Protein AF-A0AAD2YNG0-F1 (afdb_monomer_lite)

Structure (mmCIF, N/CA/C/O backbone):
data_AF-A0AAD2YNG0-F1
#
_entry.id   AF-A0AAD2YNG0-F1
#
loop_
_atom_site.group_PDB
_atom_site.id
_atom_site.type_symbol
_atom_site.label_atom_id
_atom_site.label_alt_id
_atom_site.label_comp_id
_atom_site.label_asym_id
_atom_site.label_entity_id
_atom_site.label_seq_id
_atom_site.pdbx_PDB_ins_code
_atom_site.Cartn_x
_atom_site.Cartn_y
_atom_site.Cartn_z
_atom_site.occupancy
_atom_site.B_iso_or_equiv
_atom_site.auth_seq_id
_atom_site.auth_comp_id
_atom_site.auth_asym_id
_atom_site.auth_atom_id
_atom_site.pdbx_PDB_model_num
ATOM 1 N N . MET A 1 1 ? -20.644 -2.347 -16.960 1.00 48.12 1 MET A N 1
ATOM 2 C CA . MET A 1 1 ? -20.839 -1.814 -15.594 1.00 48.12 1 MET A CA 1
ATOM 3 C C . MET A 1 1 ? -19.471 -1.692 -14.957 1.00 48.12 1 MET A C 1
ATOM 5 O O . MET A 1 1 ? -18.774 -2.698 -14.906 1.00 48.12 1 MET A O 1
ATOM 9 N N . ALA A 1 2 ? -19.052 -0.497 -14.543 1.00 50.34 2 ALA A N 1
ATOM 10 C CA . ALA A 1 2 ? -17.827 -0.360 -13.764 1.00 50.34 2 ALA A CA 1
ATOM 11 C C . ALA A 1 2 ? -18.068 -1.046 -12.413 1.00 50.34 2 ALA A C 1
ATOM 13 O O . ALA A 1 2 ? -18.847 -0.551 -11.601 1.00 50.34 2 ALA A O 1
ATOM 14 N N . ARG A 1 3 ? -17.488 -2.234 -12.202 1.00 69.38 3 ARG A N 1
ATOM 15 C CA . ARG A 1 3 ? -17.434 -2.824 -10.863 1.00 69.38 3 ARG A CA 1
ATOM 16 C C . ARG A 1 3 ? -16.579 -1.873 -10.041 1.00 69.38 3 ARG A C 1
ATOM 18 O O . ARG A 1 3 ? -15.410 -1.691 -10.360 1.00 69.38 3 ARG A O 1
ATOM 25 N N . GLN A 1 4 ? -17.175 -1.213 -9.054 1.00 79.12 4 GLN A N 1
ATOM 26 C CA . GLN A 1 4 ? -16.416 -0.423 -8.097 1.00 79.12 4 GLN A CA 1
ATOM 27 C C . GLN A 1 4 ? -15.426 -1.374 -7.418 1.00 79.12 4 GLN A C 1
ATOM 29 O O . GLN A 1 4 ? -15.822 -2.267 -6.669 1.00 79.12 4 GLN A O 1
ATOM 34 N N . LEU A 1 5 ? -14.148 -1.235 -7.758 1.00 79.06 5 LEU A N 1
ATOM 35 C CA . LEU A 1 5 ? -13.080 -1.976 -7.111 1.00 79.06 5 LEU A CA 1
ATOM 36 C C . LEU A 1 5 ? -12.782 -1.269 -5.794 1.00 79.06 5 LEU A C 1
ATOM 38 O O . LEU A 1 5 ? -12.526 -0.067 -5.768 1.00 79.06 5 LEU A O 1
ATOM 42 N N . SER A 1 6 ? -12.857 -2.016 -4.702 1.00 85.06 6 SER A N 1
ATOM 43 C CA . SER A 1 6 ? -12.460 -1.559 -3.376 1.00 85.06 6 SER A CA 1
ATOM 44 C C . SER A 1 6 ? -11.254 -2.359 -2.909 1.00 85.06 6 SER A C 1
ATOM 46 O O . SER A 1 6 ? -11.020 -3.484 -3.361 1.00 85.06 6 SER A O 1
ATOM 48 N N . VAL A 1 7 ? -10.473 -1.773 -2.006 1.00 85.12 7 VAL A N 1
ATOM 49 C CA . VAL A 1 7 ? -9.391 -2.492 -1.336 1.00 85.12 7 VAL A CA 1
ATOM 50 C C . VAL A 1 7 ? -10.015 -3.499 -0.373 1.00 85.12 7 VAL A C 1
ATOM 52 O O . VAL A 1 7 ? -10.774 -3.125 0.516 1.00 85.12 7 VAL A O 1
ATOM 55 N N . ALA A 1 8 ? -9.707 -4.777 -0.575 1.00 88.12 8 ALA A N 1
ATOM 56 C CA . ALA A 1 8 ? -10.174 -5.878 0.258 1.00 88.12 8 ALA A CA 1
ATOM 57 C C . ALA A 1 8 ? -9.149 -6.272 1.328 1.00 88.12 8 ALA A C 1
ATOM 59 O O . ALA A 1 8 ? -9.534 -6.719 2.404 1.00 88.12 8 ALA A O 1
ATOM 60 N N . ASN A 1 9 ? -7.849 -6.146 1.032 1.00 88.06 9 ASN A N 1
ATOM 61 C CA . ASN A 1 9 ? -6.788 -6.439 1.994 1.00 88.06 9 ASN A CA 1
ATOM 62 C C . ASN A 1 9 ? -5.473 -5.725 1.641 1.00 88.06 9 ASN A C 1
ATOM 64 O O . ASN A 1 9 ? -5.205 -5.467 0.466 1.00 88.06 9 ASN A O 1
ATOM 68 N N . ILE A 1 10 ? -4.634 -5.478 2.648 1.00 86.12 10 ILE A N 1
ATOM 69 C CA . ILE A 1 10 ? -3.258 -4.996 2.497 1.00 86.12 10 ILE A CA 1
ATOM 70 C C . ILE A 1 10 ? -2.334 -5.970 3.229 1.00 86.12 10 ILE A C 1
ATOM 72 O O . ILE A 1 10 ? -2.405 -6.131 4.444 1.00 86.12 10 ILE A O 1
ATOM 76 N N . GLU A 1 11 ? -1.473 -6.642 2.472 1.00 85.94 11 GLU A N 1
ATOM 77 C CA . GLU A 1 11 ? -0.545 -7.646 2.981 1.00 85.94 11 GLU A CA 1
ATOM 78 C C . GLU A 1 11 ? 0.865 -7.052 3.064 1.00 85.94 11 GLU A C 1
ATOM 80 O O . GLU A 1 11 ? 1.461 -6.677 2.048 1.00 85.94 11 GLU A O 1
ATOM 85 N N . TYR A 1 12 ? 1.419 -7.015 4.275 1.00 78.25 12 TYR A N 1
ATOM 86 C CA . TYR A 1 12 ? 2.797 -6.606 4.527 1.00 78.25 12 TYR A CA 1
ATOM 87 C C . TYR A 1 12 ? 3.680 -7.847 4.663 1.00 78.25 12 TYR A C 1
ATOM 89 O O . TYR A 1 12 ? 3.611 -8.569 5.658 1.00 78.25 12 TYR A O 1
ATOM 97 N N . ALA A 1 13 ? 4.523 -8.108 3.665 1.00 72.62 13 ALA A N 1
ATOM 98 C CA . ALA A 1 13 ? 5.570 -9.116 3.785 1.00 72.62 13 ALA A CA 1
ATOM 99 C C . ALA A 1 13 ? 6.813 -8.472 4.418 1.00 72.62 13 ALA A C 1
ATOM 101 O O . ALA A 1 13 ? 7.358 -7.516 3.876 1.00 72.62 13 ALA A O 1
ATOM 102 N N . GLY A 1 14 ? 7.260 -8.983 5.567 1.00 68.19 14 GLY A N 1
ATOM 103 C CA . GLY A 1 14 ? 8.517 -8.577 6.202 1.00 68.19 14 GLY A CA 1
ATOM 104 C C . GLY A 1 14 ? 9.695 -9.479 5.813 1.00 68.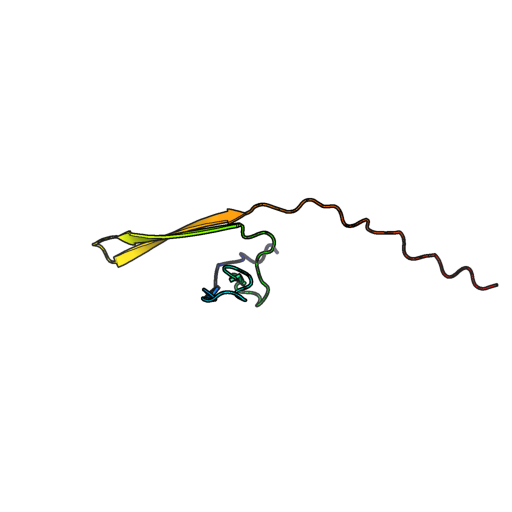19 14 GLY A C 1
ATOM 105 O O . GLY A 1 14 ? 9.510 -10.610 5.367 1.00 68.19 14 GLY A O 1
ATOM 106 N N . GLY A 1 15 ? 10.921 -8.992 6.026 1.00 67.38 15 GLY A N 1
ATOM 107 C CA . GLY A 1 15 ? 12.160 -9.764 5.855 1.00 67.38 15 GLY A CA 1
ATOM 108 C C . GLY A 1 15 ? 12.909 -9.507 4.542 1.00 67.38 15 GLY A C 1
ATOM 109 O O . GLY A 1 15 ? 12.399 -8.880 3.620 1.00 67.38 15 GLY A O 1
ATOM 110 N N . LYS A 1 16 ? 14.153 -10.004 4.453 1.00 67.06 16 LYS A N 1
ATOM 111 C CA . LYS A 1 16 ? 15.076 -9.736 3.326 1.00 67.06 16 LYS A CA 1
ATOM 112 C C . LYS A 1 16 ? 14.558 -10.191 1.955 1.00 67.06 16 LYS A C 1
ATOM 114 O O . LYS A 1 16 ? 15.001 -9.661 0.946 1.00 67.06 16 LYS A O 1
ATOM 119 N N . SER A 1 17 ? 13.637 -11.153 1.927 1.00 68.31 17 SER A N 1
ATOM 120 C CA . SER A 1 17 ? 13.049 -11.700 0.694 1.00 68.31 17 SER A CA 1
ATOM 121 C C . SER A 1 17 ? 11.630 -11.192 0.427 1.00 68.31 17 SER A C 1
ATOM 123 O O . SER A 1 17 ? 10.939 -11.724 -0.445 1.00 68.31 17 SER A O 1
ATOM 125 N N . ALA A 1 18 ? 11.155 -10.209 1.196 1.00 68.81 18 ALA A N 1
ATOM 126 C CA . ALA A 1 18 ? 9.833 -9.645 1.000 1.00 68.81 18 ALA A CA 1
ATOM 127 C C . ALA A 1 18 ? 9.728 -8.959 -0.367 1.00 68.81 18 ALA A C 1
ATOM 129 O O . ALA A 1 18 ? 10.567 -8.143 -0.736 1.00 68.81 18 ALA A O 1
ATOM 130 N N . LYS A 1 19 ? 8.654 -9.257 -1.104 1.00 68.62 19 LYS A N 1
ATOM 131 C CA . LYS A 1 19 ? 8.360 -8.657 -2.417 1.00 68.62 19 LYS A CA 1
ATOM 132 C C . LYS A 1 19 ? 7.592 -7.326 -2.317 1.00 68.62 19 LYS A C 1
ATOM 134 O O . LYS A 1 19 ? 6.895 -6.962 -3.256 1.00 68.62 19 LYS A O 1
ATOM 139 N N . GLY A 1 20 ? 7.701 -6.627 -1.185 1.00 73.00 20 GLY A N 1
ATOM 140 C CA . GLY A 1 20 ? 6.957 -5.397 -0.901 1.00 73.00 20 GLY A CA 1
ATOM 141 C C . GLY A 1 20 ? 5.512 -5.628 -0.441 1.00 73.00 20 GLY A C 1
ATOM 142 O O . GLY A 1 20 ? 5.087 -6.762 -0.197 1.00 73.00 20 GLY A O 1
ATOM 143 N N . THR A 1 21 ? 4.773 -4.529 -0.293 1.00 80.88 21 THR A N 1
ATOM 144 C CA . THR A 1 21 ? 3.364 -4.519 0.123 1.00 80.88 21 THR A CA 1
ATOM 145 C C . THR A 1 21 ? 2.460 -4.935 -1.032 1.00 80.88 21 THR A C 1
ATOM 147 O O . THR A 1 21 ? 2.593 -4.424 -2.143 1.00 80.88 21 THR A O 1
ATOM 150 N N . LYS A 1 22 ? 1.501 -5.829 -0.774 1.00 85.44 22 LYS A N 1
ATOM 151 C CA . LYS A 1 22 ? 0.484 -6.218 -1.760 1.00 85.44 22 LYS A CA 1
ATOM 152 C C . LYS A 1 22 ? -0.875 -5.670 -1.363 1.00 85.44 22 LYS A C 1
ATOM 154 O O . LYS A 1 22 ? -1.294 -5.832 -0.222 1.00 85.44 22 LYS A O 1
ATOM 159 N N . VAL A 1 23 ? -1.592 -5.087 -2.318 1.00 86.69 23 VAL A N 1
ATOM 160 C CA . VAL A 1 23 ? -2.957 -4.590 -2.105 1.00 86.69 23 VAL A CA 1
ATOM 161 C C . VAL A 1 23 ? -3.919 -5.444 -2.918 1.00 86.69 23 VAL A C 1
ATOM 163 O O . VAL A 1 23 ? -3.842 -5.454 -4.146 1.00 86.69 23 VAL A O 1
ATOM 166 N N . LYS A 1 24 ? -4.798 -6.177 -2.235 1.00 89.94 24 LYS A N 1
ATOM 167 C CA . LYS A 1 24 ? -5.810 -7.043 -2.843 1.00 89.94 24 LYS A CA 1
ATOM 168 C C . LYS A 1 24 ? -7.093 -6.260 -3.085 1.00 89.94 24 LYS A C 1
ATOM 170 O O . LYS A 1 24 ? -7.559 -5.545 -2.197 1.00 89.94 24 LYS A O 1
ATOM 175 N N . LEU A 1 25 ? -7.680 -6.429 -4.261 1.00 89.75 25 LEU A N 1
ATOM 176 C CA . LEU A 1 25 ? -8.939 -5.807 -4.654 1.00 89.75 25 LEU A CA 1
ATOM 177 C C . LEU A 1 25 ? -10.131 -6.738 -4.402 1.00 89.75 25 LEU A C 1
ATOM 179 O O . LEU A 1 25 ? -9.980 -7.950 -4.234 1.00 89.75 25 LEU A O 1
ATOM 183 N N . SER A 1 26 ? -11.333 -6.164 -4.377 1.00 90.94 26 SER A N 1
ATOM 184 C CA . SER A 1 26 ? -12.593 -6.874 -4.117 1.00 90.94 26 SER A CA 1
ATOM 185 C C . SER A 1 26 ? -12.934 -7.970 -5.131 1.00 90.94 26 SER A C 1
ATOM 187 O O . SER A 1 26 ? -13.711 -8.868 -4.818 1.00 90.94 26 SER A O 1
ATOM 189 N N . ASP A 1 27 ? -12.333 -7.945 -6.319 1.00 88.44 27 ASP A N 1
ATOM 190 C CA . ASP A 1 27 ? -12.464 -8.994 -7.335 1.00 88.44 27 ASP A CA 1
ATOM 191 C C . ASP A 1 27 ? -11.428 -10.127 -7.195 1.00 88.44 27 ASP A C 1
ATOM 193 O O . ASP A 1 27 ? -11.441 -11.079 -7.973 1.00 88.44 27 ASP A O 1
ATOM 197 N N . GLY A 1 28 ? -10.544 -10.042 -6.196 1.00 88.94 28 GLY A N 1
ATOM 198 C CA . GLY A 1 28 ? -9.494 -11.018 -5.920 1.00 88.94 28 GLY A CA 1
ATOM 199 C C . GLY A 1 28 ? -8.160 -10.743 -6.614 1.00 88.94 28 GLY A C 1
AT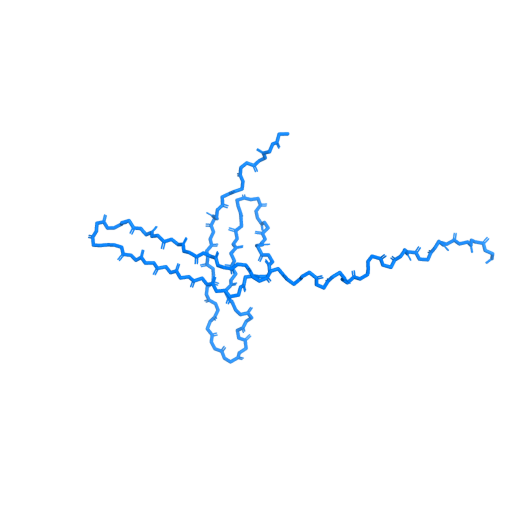OM 200 O O . GLY A 1 28 ? -7.185 -11.428 -6.296 1.00 88.94 28 GLY A O 1
ATOM 201 N N . SER A 1 29 ? -8.092 -9.752 -7.507 1.00 89.44 29 SER A N 1
ATOM 202 C CA . SER A 1 29 ? -6.845 -9.312 -8.139 1.00 89.44 29 SER A CA 1
ATOM 203 C C . SER A 1 29 ? -5.970 -8.486 -7.181 1.00 89.44 29 SER A C 1
ATOM 205 O O . SER A 1 29 ? -6.369 -8.174 -6.056 1.00 89.44 29 SER A O 1
ATOM 207 N N . TYR A 1 30 ? -4.753 -8.146 -7.613 1.00 86.81 30 TYR A N 1
ATOM 208 C CA . TYR A 1 30 ? -3.812 -7.320 -6.852 1.00 86.81 30 TYR A CA 1
ATOM 209 C C . TYR A 1 30 ? -3.430 -6.062 -7.638 1.00 86.81 30 TYR A C 1
ATOM 211 O O . TYR A 1 30 ? -3.232 -6.136 -8.852 1.00 86.81 30 TYR A O 1
ATOM 219 N N . LEU A 1 31 ? -3.267 -4.927 -6.948 1.00 84.56 31 LEU A N 1
ATOM 220 C CA . LEU A 1 31 ? -2.693 -3.725 -7.558 1.00 84.56 31 LEU A CA 1
ATOM 221 C C . LEU A 1 31 ? -1.233 -3.980 -7.948 1.00 84.56 31 LEU A C 1
ATOM 223 O O . LEU A 1 31 ? -0.419 -4.408 -7.127 1.00 84.56 31 LEU A O 1
ATOM 227 N N . ALA A 1 32 ? -0.910 -3.687 -9.204 1.00 81.75 32 ALA A N 1
ATOM 228 C CA . ALA A 1 32 ? 0.455 -3.684 -9.710 1.00 81.75 32 ALA A CA 1
ATOM 229 C C . ALA A 1 32 ? 1.131 -2.327 -9.445 1.00 81.75 32 ALA A C 1
ATOM 231 O O . ALA A 1 32 ? 0.459 -1.303 -9.327 1.00 81.75 32 ALA A O 1
ATOM 232 N N . GLY A 1 33 ? 2.464 -2.320 -9.358 1.00 76.38 33 GLY A N 1
ATOM 233 C CA . GLY A 1 33 ? 3.242 -1.083 -9.216 1.00 76.38 33 GLY A CA 1
ATOM 234 C C . GLY A 1 33 ? 3.070 -0.369 -7.872 1.00 76.38 33 GLY A C 1
ATOM 235 O O . GLY A 1 33 ? 3.316 0.828 -7.778 1.00 76.38 33 GLY A O 1
ATOM 236 N N . VAL A 1 34 ? 2.628 -1.059 -6.817 1.00 78.94 34 VAL A N 1
ATOM 237 C CA . VAL A 1 34 ? 2.571 -0.465 -5.473 1.00 78.94 34 VAL A CA 1
ATOM 238 C C . VAL A 1 34 ? 3.996 -0.212 -4.992 1.00 78.94 34 VAL A C 1
ATOM 240 O O . VAL A 1 34 ? 4.751 -1.151 -4.751 1.00 78.94 34 VAL A O 1
ATOM 243 N N . SER A 1 35 ? 4.366 1.058 -4.853 1.00 77.00 35 SER A N 1
ATOM 244 C CA . SER A 1 35 ? 5.695 1.456 -4.378 1.00 77.00 35 SER A CA 1
ATOM 245 C C . SER A 1 35 ? 5.692 1.836 -2.907 1.00 77.00 35 SER A C 1
ATOM 247 O O . SER A 1 35 ? 6.700 1.680 -2.221 1.00 77.00 35 SER A O 1
ATOM 249 N N . PHE A 1 36 ? 4.555 2.319 -2.411 1.00 78.06 36 PHE A N 1
ATOM 250 C CA . PHE A 1 36 ? 4.434 2.804 -1.049 1.00 78.06 36 PHE A CA 1
ATOM 251 C C . PHE A 1 36 ? 2.986 2.710 -0.567 1.00 78.06 36 PHE A C 1
ATOM 253 O O . PHE A 1 36 ? 2.053 3.072 -1.287 1.00 78.06 36 PHE A O 1
ATOM 260 N N . VAL A 1 37 ? 2.813 2.235 0.665 1.00 80.44 37 VAL A N 1
ATOM 261 C CA . VAL A 1 37 ? 1.532 2.231 1.375 1.00 80.44 37 VAL A CA 1
ATOM 262 C C . VAL A 1 37 ? 1.772 2.796 2.762 1.00 80.44 37 VAL A C 1
ATOM 264 O O . VAL A 1 37 ? 2.566 2.246 3.524 1.00 80.44 37 VAL A O 1
ATOM 267 N N . GLU A 1 38 ? 1.067 3.869 3.082 1.00 82.25 38 GLU A N 1
ATOM 268 C CA . GLU A 1 38 ? 1.046 4.484 4.402 1.00 82.25 38 GLU A CA 1
ATOM 269 C C . GLU A 1 38 ? -0.341 4.314 5.002 1.00 82.25 38 GLU A C 1
ATOM 271 O O . GLU A 1 38 ? -1.357 4.467 4.322 1.00 82.25 38 GLU A O 1
ATOM 276 N N . THR A 1 39 ? -0.377 3.939 6.274 1.00 77.62 39 THR A N 1
ATOM 277 C CA . THR A 1 39 ? -1.617 3.762 7.022 1.00 77.62 39 THR A CA 1
ATOM 278 C C . THR A 1 39 ? -1.526 4.598 8.278 1.00 77.62 39 THR A C 1
ATOM 280 O O . THR A 1 39 ? -0.677 4.349 9.134 1.00 77.62 39 THR A O 1
ATOM 283 N N . THR A 1 40 ? -2.407 5.585 8.374 1.00 80.44 40 THR A N 1
ATOM 284 C CA . THR A 1 40 ? -2.519 6.468 9.529 1.00 80.44 40 THR A CA 1
ATOM 285 C C . THR A 1 40 ? -3.764 6.068 10.296 1.00 80.44 40 THR A C 1
ATOM 287 O O . THR A 1 40 ? -4.868 6.111 9.759 1.00 80.44 40 THR A O 1
ATOM 290 N N . VAL A 1 41 ? -3.594 5.651 11.550 1.00 78.69 41 VAL A N 1
ATOM 291 C CA . VAL A 1 41 ? -4.720 5.332 12.433 1.00 78.69 41 VAL A CA 1
ATOM 292 C C . VAL A 1 41 ? -4.957 6.529 13.341 1.00 78.69 41 VAL A C 1
ATOM 294 O O . VAL A 1 41 ? -4.119 6.846 14.188 1.00 78.69 41 VAL A O 1
ATOM 297 N N . GLY A 1 42 ? -6.081 7.211 13.130 1.00 76.81 42 GLY A N 1
ATOM 298 C CA . GLY A 1 42 ? -6.533 8.310 13.969 1.00 76.81 42 GLY A CA 1
ATOM 299 C C . GLY A 1 42 ? -6.957 7.839 15.361 1.00 76.81 42 GLY A C 1
ATOM 300 O O . GLY A 1 42 ? -7.312 6.678 15.583 1.00 76.81 42 GLY A O 1
ATOM 301 N N . VAL A 1 43 ? -6.933 8.763 16.323 1.00 73.94 43 VAL A N 1
ATOM 302 C CA . VAL A 1 43 ? -7.356 8.517 17.718 1.00 73.94 43 VAL A CA 1
ATOM 303 C C . VAL A 1 43 ? -8.853 8.168 17.807 1.00 73.94 43 VAL A C 1
ATOM 305 O O . VAL A 1 43 ? -9.303 7.561 18.775 1.00 73.94 43 VAL A O 1
ATOM 308 N N . ASP A 1 44 ? -9.612 8.523 16.773 1.00 79.75 44 ASP A N 1
ATOM 309 C CA . ASP A 1 44 ? -11.034 8.253 16.559 1.00 79.75 44 ASP A CA 1
ATOM 310 C C . ASP A 1 44 ? -11.316 6.902 15.871 1.00 79.75 44 ASP A C 1
ATOM 312 O O . ASP A 1 44 ? -12.454 6.627 15.497 1.00 79.75 44 ASP A O 1
ATOM 316 N N . GLN A 1 45 ? -1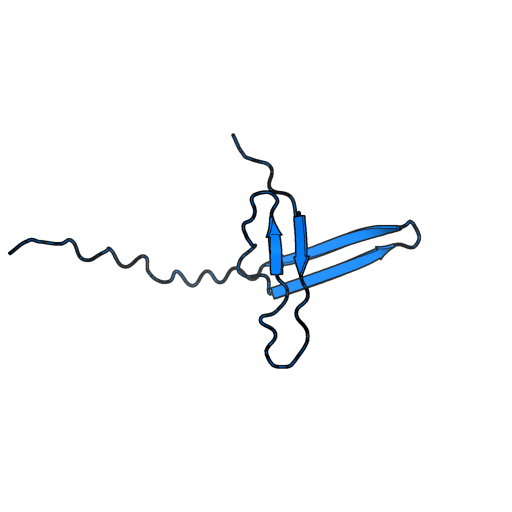0.301 6.039 15.734 1.00 65.81 45 GLN A N 1
ATOM 317 C CA . GLN A 1 45 ? -10.372 4.728 15.072 1.00 65.81 45 GLN A CA 1
ATOM 318 C C . GLN A 1 45 ? -10.678 4.779 13.568 1.00 65.81 45 GLN A C 1
ATOM 320 O O . GLN A 1 45 ? -10.935 3.737 12.959 1.00 65.81 45 GLN A O 1
ATOM 325 N N . VAL A 1 46 ? -10.600 5.953 12.938 1.00 71.88 46 VAL A N 1
ATOM 326 C CA . VAL A 1 46 ? -10.610 6.046 11.478 1.00 71.88 46 VAL A CA 1
ATOM 327 C C . VAL A 1 46 ? -9.202 5.728 10.977 1.00 71.88 46 VAL A C 1
ATOM 329 O O . VAL A 1 46 ? -8.223 6.373 11.354 1.00 71.88 46 VAL A O 1
ATOM 332 N N . ALA A 1 47 ? -9.087 4.688 10.151 1.00 74.19 47 ALA A N 1
ATOM 333 C CA . ALA A 1 47 ? -7.845 4.355 9.467 1.00 74.19 47 ALA A CA 1
ATOM 334 C C . ALA A 1 47 ? -7.866 4.962 8.062 1.00 74.19 47 ALA A C 1
ATOM 336 O O . ALA A 1 47 ? -8.687 4.585 7.224 1.00 74.19 47 ALA A O 1
ATOM 337 N N . GLU A 1 48 ? -6.946 5.884 7.802 1.00 79.75 48 GLU A N 1
ATOM 338 C CA . GLU A 1 48 ? -6.692 6.411 6.468 1.00 79.75 48 GLU A CA 1
ATOM 339 C C . GLU A 1 48 ? -5.550 5.635 5.817 1.00 79.75 48 GLU A C 1
ATOM 341 O O . GLU A 1 48 ? -4.531 5.343 6.448 1.00 79.75 48 GLU A O 1
ATOM 346 N N . VAL A 1 49 ? -5.713 5.297 4.537 1.00 80.88 49 VAL A N 1
ATOM 347 C CA . VAL A 1 49 ? -4.689 4.595 3.760 1.00 80.88 49 VAL A CA 1
ATOM 348 C C . VAL A 1 49 ? -4.324 5.424 2.537 1.00 80.88 49 VAL A C 1
ATOM 350 O O . VAL A 1 49 ? -5.162 5.668 1.668 1.00 80.88 49 VAL A O 1
ATOM 353 N N . LEU A 1 50 ? -3.049 5.796 2.440 1.00 82.19 50 LEU A N 1
ATOM 354 C CA . LEU A 1 50 ? -2.459 6.404 1.256 1.00 82.19 50 LEU A CA 1
ATOM 355 C C . LEU A 1 50 ? -1.669 5.343 0.487 1.00 82.19 50 LEU A C 1
ATOM 357 O O . LEU A 1 50 ? -0.686 4.794 0.982 1.00 82.19 50 LEU A O 1
ATOM 361 N N . ILE A 1 51 ? -2.076 5.078 -0.752 1.00 79.44 51 ILE A N 1
ATOM 362 C CA . ILE A 1 51 ? -1.378 4.156 -1.653 1.00 79.44 51 ILE A CA 1
ATOM 363 C C . ILE A 1 51 ? -0.746 4.985 -2.767 1.00 79.44 51 ILE A C 1
ATOM 365 O O . ILE A 1 51 ? -1.459 5.638 -3.530 1.00 79.44 51 ILE A O 1
ATOM 369 N N . ARG A 1 52 ? 0.585 4.944 -2.891 1.00 79.25 52 ARG A N 1
ATOM 370 C CA . ARG A 1 52 ? 1.272 5.459 -4.080 1.00 79.25 52 ARG A CA 1
ATOM 371 C C . ARG A 1 52 ? 1.560 4.308 -5.024 1.00 79.25 52 ARG A C 1
ATOM 373 O O . ARG A 1 52 ? 2.191 3.310 -4.666 1.00 79.25 52 ARG A O 1
ATOM 380 N N . LEU A 1 53 ? 1.083 4.482 -6.245 1.00 75.75 53 LEU A N 1
ATOM 381 C CA . LEU A 1 53 ? 1.405 3.618 -7.359 1.00 75.75 53 LEU A CA 1
ATOM 382 C C . LEU A 1 53 ? 2.572 4.267 -8.095 1.00 75.75 53 LEU A C 1
ATOM 384 O O . LEU A 1 53 ? 2.477 5.421 -8.512 1.00 75.75 53 LEU A O 1
ATOM 388 N N . THR A 1 54 ? 3.661 3.531 -8.251 1.00 70.19 54 THR A N 1
ATOM 389 C CA . THR A 1 54 ? 4.617 3.779 -9.322 1.00 70.19 54 THR A CA 1
ATOM 390 C C . THR A 1 54 ? 4.235 2.808 -10.426 1.00 70.19 54 THR A C 1
ATOM 392 O O . THR A 1 54 ? 4.701 1.667 -10.408 1.00 70.19 54 THR A O 1
ATOM 395 N N . PRO A 1 55 ? 3.313 3.189 -11.329 1.00 57.56 55 PRO A N 1
ATOM 396 C CA . PRO A 1 55 ? 3.055 2.374 -12.498 1.00 57.56 55 PRO A CA 1
ATOM 397 C C . PRO A 1 55 ? 4.383 2.221 -13.226 1.00 57.56 55 PRO A C 1
ATOM 399 O O . PRO A 1 55 ? 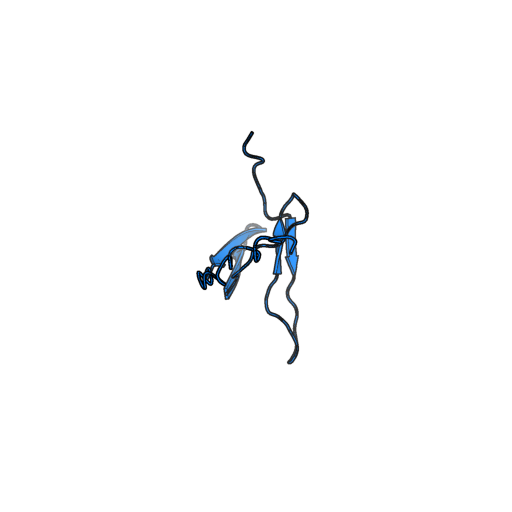4.972 3.197 -13.693 1.00 57.56 55 PRO A O 1
ATOM 402 N N . ASP A 1 56 ? 4.870 0.990 -13.265 1.00 53.50 56 ASP A N 1
ATOM 403 C CA . ASP A 1 56 ? 5.918 0.633 -14.191 1.00 53.50 56 ASP A CA 1
ATOM 404 C C . ASP A 1 56 ? 5.235 0.600 -15.560 1.00 53.50 56 ASP A C 1
ATOM 406 O O . ASP A 1 56 ? 4.643 -0.400 -15.960 1.00 53.50 56 ASP A O 1
ATOM 410 N N . PHE A 1 57 ? 5.188 1.760 -16.222 1.00 49.06 57 PHE A N 1
ATOM 411 C CA . PHE A 1 57 ? 4.805 1.859 -17.627 1.00 49.06 57 PHE A CA 1
ATOM 412 C C . PHE A 1 57 ? 5.942 1.360 -18.525 1.00 49.06 57 PHE A C 1
ATOM 414 O O . PHE A 1 57 ? 6.015 1.774 -19.682 1.00 49.06 57 PHE A O 1
ATOM 421 N N . GLU A 1 58 ? 6.840 0.493 -18.037 1.00 43.59 58 GLU A N 1
ATOM 422 C CA . GLU A 1 58 ? 7.510 -0.438 -18.930 1.00 43.59 58 GLU A CA 1
ATOM 423 C C . GLU A 1 58 ? 6.421 -1.262 -19.613 1.00 43.59 58 GLU A C 1
ATOM 425 O O . GLU A 1 58 ? 5.968 -2.310 -19.148 1.00 43.59 58 GLU A O 1
ATOM 430 N N . ASP A 1 59 ? 5.980 -0.700 -20.734 1.00 45.22 59 ASP A N 1
ATOM 431 C CA . ASP A 1 59 ? 5.437 -1.347 -21.901 1.00 45.22 59 ASP A CA 1
ATOM 432 C C . ASP A 1 59 ? 6.398 -2.497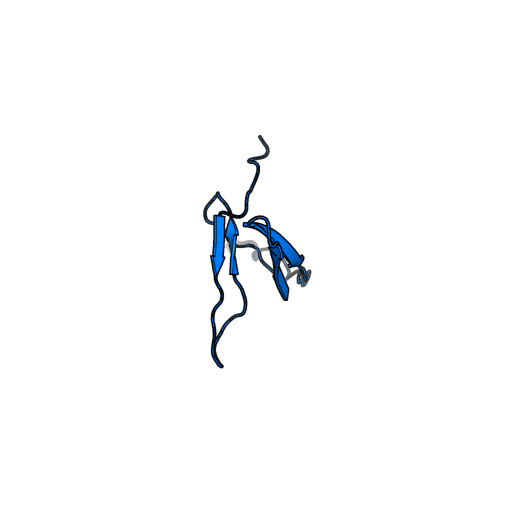 -22.208 1.00 45.22 59 ASP A C 1
ATOM 434 O O . ASP A 1 59 ? 7.338 -2.386 -22.998 1.00 45.22 59 ASP A O 1
ATOM 438 N N . LYS A 1 60 ? 6.251 -3.605 -21.473 1.00 48.91 60 LYS A N 1
ATOM 439 C CA . LYS A 1 60 ? 6.804 -4.884 -21.876 1.00 48.91 60 LYS A CA 1
ATOM 440 C C . LYS A 1 60 ? 6.063 -5.160 -23.147 1.00 48.91 60 LYS A C 1
ATOM 442 O O . LYS A 1 60 ? 4.939 -5.652 -23.065 1.00 48.91 60 LYS A O 1
ATOM 447 N N . GLU A 1 61 ? 6.684 -4.729 -24.245 1.00 44.44 61 GLU A N 1
ATOM 448 C CA . GLU A 1 61 ? 6.229 -4.856 -25.612 1.00 44.44 61 GLU A CA 1
ATOM 449 C C . GLU A 1 61 ? 5.167 -5.940 -25.653 1.00 44.44 61 GLU A C 1
ATOM 451 O O . GLU A 1 61 ? 5.467 -7.119 -25.409 1.00 44.44 61 GLU A O 1
ATOM 456 N N . ILE A 1 62 ? 3.926 -5.559 -25.949 1.00 50.28 62 ILE A N 1
ATOM 457 C CA . ILE A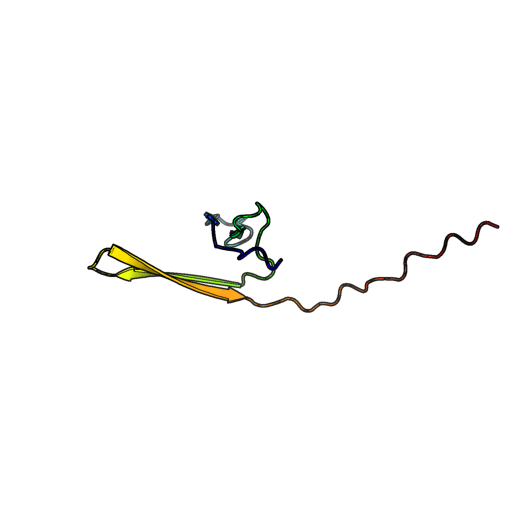 1 62 ? 3.019 -6.495 -26.593 1.00 50.28 62 ILE A CA 1
ATOM 458 C C . ILE A 1 62 ? 3.725 -6.817 -27.907 1.00 50.28 62 ILE A C 1
ATOM 460 O O . ILE A 1 62 ? 3.469 -6.204 -28.940 1.00 50.28 62 ILE A O 1
ATOM 464 N N . ARG A 1 63 ? 4.710 -7.722 -27.855 1.00 43.47 63 ARG A N 1
ATOM 465 C CA . ARG A 1 63 ? 5.322 -8.281 -29.038 1.00 43.47 63 ARG A CA 1
ATOM 466 C C . ARG A 1 63 ? 4.131 -8.852 -29.777 1.00 43.47 63 ARG A C 1
ATOM 468 O O . ARG A 1 63 ? 3.414 -9.662 -29.173 1.00 43.47 63 ARG A O 1
ATOM 475 N N . PRO A 1 64 ? 3.849 -8.410 -31.013 1.00 46.72 64 PRO A N 1
ATOM 476 C CA . PRO A 1 64 ? 2.853 -9.097 -31.799 1.00 46.72 64 PRO A CA 1
ATOM 477 C C . PRO A 1 64 ? 3.254 -10.567 -31.750 1.00 46.72 64 PRO A C 1
ATOM 479 O O . PRO A 1 64 ? 4.401 -10.914 -32.048 1.00 46.72 64 PRO A O 1
ATOM 482 N N . SER A 1 65 ? 2.345 -11.399 -31.232 1.00 53.03 65 SER A N 1
ATOM 483 C CA . SER A 1 65 ? 2.510 -12.846 -31.269 1.00 53.03 65 SER A CA 1
ATOM 484 C C . SER A 1 65 ? 2.945 -13.159 -32.697 1.00 53.03 65 SER A C 1
ATOM 486 O O . SER A 1 65 ? 2.283 -12.643 -33.607 1.00 53.03 65 SER A O 1
ATOM 488 N N . PRO A 1 66 ? 4.075 -13.856 -32.928 1.00 54.91 66 PRO A N 1
ATOM 489 C CA . PRO A 1 66 ? 4.470 -14.166 -34.287 1.00 54.91 66 PRO A CA 1
ATOM 490 C C . PRO A 1 66 ? 3.262 -14.846 -34.909 1.00 54.91 66 PRO A C 1
ATOM 492 O O . PRO A 1 66 ? 2.782 -15.857 -34.390 1.00 54.91 66 PRO A O 1
ATOM 495 N N . ALA A 1 67 ? 2.697 -14.208 -35.936 1.00 56.41 67 ALA A N 1
ATOM 496 C CA . ALA A 1 67 ? 1.645 -14.822 -36.708 1.00 56.41 67 ALA A CA 1
ATOM 497 C C . ALA A 1 67 ? 2.202 -16.189 -37.099 1.00 56.41 67 ALA A C 1
ATOM 499 O O . ALA A 1 67 ? 3.270 -16.270 -37.708 1.00 56.41 67 ALA A O 1
ATOM 500 N N . TYR A 1 68 ? 1.534 -17.249 -36.651 1.00 55.09 68 TYR A N 1
ATOM 501 C CA . TYR A 1 68 ? 1.745 -18.576 -37.194 1.00 55.09 68 TYR A CA 1
ATOM 502 C C . TYR A 1 68 ? 1.363 -18.483 -38.680 1.00 55.09 68 TYR A C 1
ATOM 504 O O . TYR A 1 68 ? 0.211 -18.692 -39.049 1.00 55.09 68 TYR A O 1
ATOM 512 N N . ASP A 1 69 ? 2.312 -18.075 -39.524 1.00 52.97 69 ASP A N 1
ATOM 513 C CA . ASP A 1 69 ? 2.278 -18.308 -40.963 1.00 52.97 69 ASP A CA 1
ATOM 514 C C . ASP A 1 69 ? 2.714 -19.759 -41.144 1.00 52.97 69 ASP A C 1
ATOM 516 O O . ASP A 1 69 ? 3.896 -20.099 -41.052 1.00 52.97 69 ASP A O 1
ATOM 520 N N . GLY A 1 70 ? 1.706 -20.621 -41.261 1.00 56.22 70 GLY A N 1
ATOM 521 C CA . GLY A 1 70 ? 1.854 -22.041 -41.524 1.00 56.22 70 GLY A CA 1
ATOM 522 C C . GLY A 1 70 ? 2.429 -22.291 -42.913 1.00 56.22 70 GLY A C 1
ATOM 523 O O . GLY A 1 70 ? 1.679 -22.520 -43.863 1.00 56.22 70 GLY A O 1
ATOM 524 N N . ARG A 1 71 ? 3.759 -22.312 -42.988 1.00 47.69 71 ARG A N 1
ATOM 525 C CA . ARG A 1 71 ? 4.513 -22.989 -44.044 1.00 47.69 71 ARG A CA 1
ATOM 526 C C . ARG A 1 71 ? 5.133 -24.274 -43.525 1.00 47.69 71 ARG A C 1
ATOM 528 O O . ARG A 1 71 ? 5.666 -24.251 -42.394 1.00 47.69 71 ARG A O 1
#

Sequence (71 aa):
MARQLSVANIEYAGGKSAKGTKVKLSDGSYLAGVSFVETTVGVDQVAEVLIRLTPDFEDKEIRPSPAYDGR

Radius of gyration: 18.09 Å; chains: 1; bounding box: 36×32×62 Å

Foldseek 3Di:
DPPPKDFPDWDADDDPPDPGIWTAIPVRDTDPQFPDWDWDQDPVRDIDIDTDGPPPPPCPDPPPPPPCPPD

pLDDT: mean 71.53, std 14.28, range [43.47, 90.94]

Organism: Acinetobacter baumannii (NCBI:txid470)

Secondary structure (DSSP, 8-state):
------EEEEEE--STT---EEEEETTS-B-SSEEEEEEEE-TTSPEEEEEEE---------PPPPP----